Protein AF-A0A7G1KRM2-F1 (afdb_monomer_lite)

Secondary structure (DSSP, 8-state):
-----------SSHHHHTTS---SS-EEEE---TTT----HHHHHHHHHHHHHHTPEEE-PPP-SS-HHHHHHHHT-SEEEESSGGGS-HHHHHHHHTTSEEEES---

Organism: NCBI:txid480035

pLDDT: mean 79.25, std 18.75, range [39.41, 95.56]

Foldseek 3Di:
DDDDDPPPDPDDPVVVVVPPDPPVFAAEEEDAQPVPDPPDPVFVVLQVVVCVVVRHDYDYDDDDPDDPLVVCVVVVHAEYEGQECVSADPVRVVSRVVRHHYHHSDYD

Radius of gyrat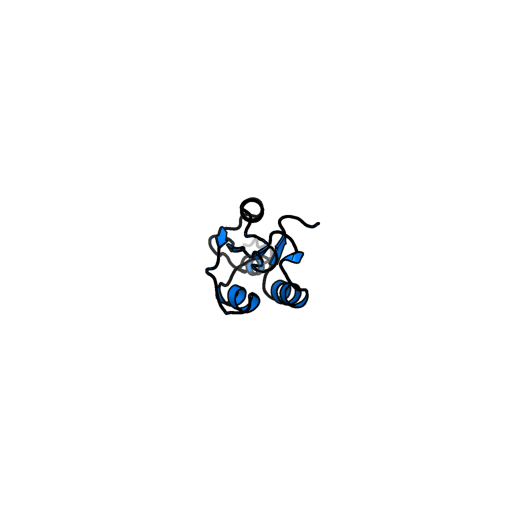ion: 20.04 Å; chains: 1; bounding box: 64×29×56 Å

Structure (mmCIF, N/CA/C/O backbone):
data_AF-A0A7G1KRM2-F1
#
_entry.id   AF-A0A7G1KRM2-F1
#
loop_
_atom_site.group_PDB
_atom_site.id
_atom_site.type_symbol
_atom_site.label_atom_id
_atom_site.label_alt_id
_atom_site.label_comp_id
_atom_site.label_asym_id
_atom_site.label_entity_id
_atom_site.label_seq_id
_atom_site.pdbx_PDB_ins_code
_atom_site.Cartn_x
_atom_site.Cartn_y
_atom_site.Cartn_z
_atom_site.occupancy
_atom_site.B_iso_or_equiv
_atom_site.auth_seq_id
_atom_site.auth_comp_id
_atom_site.auth_asym_id
_atom_site.auth_atom_id
_atom_site.pdbx_PDB_model_num
ATOM 1 N N . MET A 1 1 ? -46.493 7.735 42.712 1.00 41.56 1 MET A N 1
ATOM 2 C CA . MET A 1 1 ? -47.175 7.016 41.624 1.00 41.56 1 MET A CA 1
ATOM 3 C C . MET A 1 1 ? -47.632 8.079 40.638 1.00 41.56 1 MET A C 1
ATOM 5 O O . MET A 1 1 ? -48.586 8.771 40.946 1.00 41.56 1 MET A O 1
ATOM 9 N N . ASP A 1 2 ? -46.960 8.409 39.544 1.00 39.41 2 ASP A N 1
ATOM 10 C CA . ASP A 1 2 ? -45.738 7.900 38.927 1.00 39.41 2 ASP A CA 1
ATOM 11 C C . ASP A 1 2 ? -45.095 9.030 38.116 1.00 39.41 2 ASP A C 1
ATOM 13 O O . ASP A 1 2 ? -45.785 9.830 37.485 1.00 39.41 2 ASP A O 1
ATOM 17 N N . SER A 1 3 ? -43.765 9.066 38.146 1.00 43.44 3 SER A N 1
ATOM 18 C CA . SER A 1 3 ? -42.916 9.822 37.230 1.00 43.44 3 SER A CA 1
ATOM 19 C C . SER A 1 3 ? -42.529 8.894 36.082 1.00 43.44 3 SER A C 1
ATOM 21 O O . SER A 1 3 ? -42.001 7.821 36.355 1.00 43.44 3 SER A O 1
ATOM 23 N N . ALA A 1 4 ? -42.697 9.306 34.825 1.00 44.53 4 ALA A N 1
ATOM 24 C CA . ALA A 1 4 ? -41.921 8.747 33.715 1.00 44.53 4 ALA A CA 1
ATOM 25 C C . ALA A 1 4 ? -41.939 9.682 32.498 1.00 44.53 4 ALA A C 1
ATOM 27 O O . ALA A 1 4 ? -42.868 9.685 31.692 1.00 44.53 4 ALA A O 1
ATOM 28 N N . SER A 1 5 ? -40.867 10.464 32.377 1.00 44.56 5 SER A N 1
ATOM 29 C CA . SER A 1 5 ? -40.422 11.096 31.139 1.00 44.56 5 SER A CA 1
ATOM 30 C C . SER A 1 5 ? -40.219 10.042 30.050 1.00 44.56 5 SER A C 1
ATOM 32 O O . SER A 1 5 ? -39.377 9.158 30.194 1.00 44.56 5 SER A O 1
ATOM 34 N N . LEU A 1 6 ? -40.921 10.174 28.927 1.00 46.44 6 LEU A N 1
ATOM 35 C CA . LEU A 1 6 ? -40.583 9.474 27.689 1.00 46.44 6 LEU A CA 1
ATOM 36 C C . LEU A 1 6 ? -39.515 10.283 26.943 1.00 46.44 6 LEU A C 1
ATOM 38 O O . LEU A 1 6 ? -39.803 11.063 26.041 1.00 46.44 6 LEU A O 1
ATOM 42 N N . GLY A 1 7 ? -38.263 10.103 27.363 1.00 42.03 7 GLY A N 1
ATOM 43 C CA . GLY A 1 7 ? -37.098 10.418 26.545 1.00 42.03 7 GLY A CA 1
ATOM 44 C C . GLY A 1 7 ? -36.939 9.330 25.488 1.00 42.03 7 GLY A C 1
ATOM 45 O O . GLY A 1 7 ? -36.396 8.264 25.769 1.00 42.03 7 GLY A O 1
ATOM 46 N N . GLY A 1 8 ? -37.439 9.588 24.280 1.00 43.53 8 GLY A N 1
ATOM 47 C CA . GLY A 1 8 ? -37.229 8.750 23.102 1.00 43.53 8 GLY A CA 1
ATOM 48 C C . GLY A 1 8 ? -35.780 8.821 22.626 1.00 43.53 8 GLY A C 1
ATOM 49 O O . GLY A 1 8 ? -35.472 9.533 21.682 1.00 43.53 8 GLY A O 1
ATOM 50 N N . SER A 1 9 ? -34.894 8.133 23.348 1.00 47.50 9 SER A N 1
ATOM 51 C CA . SER A 1 9 ? -33.965 7.143 22.802 1.00 47.50 9 SER A CA 1
ATOM 52 C C . SER A 1 9 ? -33.571 7.374 21.331 1.00 47.50 9 SER A C 1
ATOM 54 O O . SER A 1 9 ? -34.062 6.709 20.422 1.00 47.50 9 SER A O 1
ATOM 56 N N . ALA A 1 10 ? -32.620 8.287 21.112 1.00 48.25 10 ALA A N 1
ATOM 57 C CA . ALA A 1 10 ? -31.714 8.258 19.966 1.00 48.25 10 ALA A CA 1
ATOM 58 C C . ALA A 1 10 ? -30.787 7.042 20.128 1.00 48.25 10 ALA A C 1
ATOM 60 O O . ALA A 1 10 ? -29.610 7.162 20.454 1.00 48.25 10 ALA A O 1
ATOM 61 N N . PHE A 1 11 ? -31.357 5.843 20.046 1.00 43.81 11 PHE A N 1
ATOM 62 C CA . PHE A 1 11 ? -30.597 4.611 20.110 1.00 43.81 11 PHE A CA 1
ATOM 63 C C . PHE A 1 11 ? -30.224 4.191 18.695 1.00 43.81 11 PHE A C 1
ATOM 65 O O . PHE A 1 11 ? -31.088 3.875 17.881 1.00 43.81 11 PHE A O 1
ATOM 72 N N . ARG A 1 12 ? -28.907 4.083 18.507 1.00 54.47 12 ARG A N 1
ATOM 73 C CA . ARG A 1 12 ? -28.249 3.108 17.634 1.00 54.47 12 ARG A CA 1
ATOM 74 C C . ARG A 1 12 ? -28.299 3.401 16.141 1.00 54.47 12 ARG A C 1
ATOM 76 O O . ARG A 1 12 ? -28.923 2.673 15.384 1.00 54.47 12 ARG A O 1
ATOM 83 N N . ASN A 1 13 ? -27.521 4.392 15.724 1.00 44.25 13 ASN A N 1
ATOM 84 C CA . ASN A 1 13 ? -26.819 4.299 14.439 1.00 44.25 13 ASN A CA 1
ATOM 85 C C . ASN A 1 13 ? -25.296 4.430 14.617 1.00 44.25 13 ASN A C 1
ATOM 87 O O . ASN A 1 13 ? -24.560 3.778 13.885 1.00 44.25 13 ASN A O 1
ATOM 91 N N . ASP A 1 14 ? -24.827 5.112 15.669 1.00 50.53 14 ASP A N 1
ATOM 92 C CA . ASP A 1 14 ? -23.388 5.236 15.971 1.00 50.53 14 ASP A CA 1
ATOM 93 C C . ASP A 1 14 ? -22.703 3.893 16.300 1.00 50.53 14 ASP A C 1
ATOM 95 O O . ASP A 1 14 ? -21.509 3.723 16.088 1.00 50.53 14 ASP A O 1
ATOM 99 N N . GLU A 1 15 ? -23.453 2.896 16.777 1.00 47.53 15 GLU A N 1
ATOM 100 C CA . GLU A 1 15 ? -22.904 1.590 17.183 1.00 47.53 15 GLU A CA 1
ATOM 101 C C . GLU A 1 15 ? -22.626 0.654 15.984 1.00 47.53 15 GLU A C 1
ATOM 103 O O . GLU A 1 15 ? -21.923 -0.343 16.128 1.00 47.53 15 GLU A O 1
ATOM 108 N N . LEU A 1 16 ? -23.149 0.978 14.792 1.00 46.25 16 LEU A N 1
ATOM 109 C CA . LEU A 1 16 ? -22.955 0.186 13.568 1.00 46.25 16 LEU A CA 1
ATOM 110 C C . LEU A 1 16 ? -21.801 0.699 12.694 1.00 46.25 16 LEU A C 1
ATOM 112 O O . LEU A 1 16 ? -21.289 -0.054 11.868 1.00 46.25 16 LEU A O 1
ATOM 116 N N . GLU A 1 17 ? -21.351 1.939 12.898 1.00 48.88 17 GLU A N 1
ATOM 117 C CA . GLU A 1 17 ? -20.189 2.504 12.196 1.00 48.88 17 GLU A CA 1
ATOM 118 C C . GLU A 1 17 ? -18.864 2.107 12.870 1.00 48.88 17 GLU A C 1
ATOM 120 O O . GLU A 1 17 ? -17.863 1.878 12.197 1.00 48.88 17 GLU A O 1
ATOM 125 N N . VAL A 1 18 ? -18.885 1.882 14.189 1.00 51.72 18 VAL A N 1
ATOM 126 C CA . VAL A 1 18 ? -17.735 1.400 14.983 1.00 51.72 18 VAL A CA 1
ATOM 127 C C . VAL A 1 18 ? -17.455 -0.101 14.764 1.00 51.72 18 VAL A C 1
ATOM 129 O O . VAL A 1 18 ? -16.423 -0.620 15.180 1.00 51.72 18 VAL A O 1
ATOM 132 N N . ALA A 1 19 ? -18.356 -0.813 14.077 1.00 47.16 19 ALA A N 1
ATOM 133 C CA . ALA A 1 19 ? -18.254 -2.248 13.810 1.00 47.16 19 ALA A CA 1
ATOM 134 C C . ALA A 1 19 ? -17.514 -2.602 12.503 1.00 47.16 19 ALA A C 1
ATOM 136 O O . ALA A 1 19 ? -17.356 -3.787 12.200 1.00 47.16 19 ALA A O 1
ATOM 137 N N . ARG A 1 20 ? -17.042 -1.615 11.724 1.00 48.53 20 ARG A N 1
ATOM 138 C CA . ARG A 1 20 ? -16.105 -1.867 10.619 1.00 48.53 20 ARG A CA 1
ATOM 139 C C . ARG A 1 20 ? -14.687 -1.969 11.173 1.00 48.53 20 ARG A C 1
ATOM 141 O O . ARG A 1 20 ? -13.969 -0.991 11.292 1.00 48.53 20 ARG A O 1
ATOM 148 N N . ASP A 1 21 ? -14.344 -3.201 11.513 1.00 47.56 21 ASP A N 1
ATOM 149 C CA . ASP A 1 21 ? -12.983 -3.702 11.664 1.00 47.56 21 ASP A CA 1
ATOM 150 C C . ASP A 1 21 ? -12.149 -3.095 12.801 1.00 47.56 21 ASP A C 1
ATOM 152 O O . ASP A 1 21 ? -11.155 -2.392 12.649 1.00 47.56 21 ASP A O 1
ATOM 156 N N . MET A 1 22 ? -12.501 -3.544 14.003 1.00 44.16 22 MET A N 1
ATOM 157 C CA . MET A 1 22 ? -11.629 -3.628 15.171 1.00 44.16 22 MET A CA 1
ATOM 158 C C . MET A 1 22 ? -10.509 -4.671 14.938 1.00 44.16 22 MET A C 1
ATOM 160 O O . MET A 1 22 ? -10.266 -5.540 15.779 1.00 44.16 22 MET A O 1
ATOM 164 N N . ARG A 1 23 ? -9.810 -4.633 13.792 1.00 56.50 23 ARG A N 1
ATOM 165 C CA . ARG A 1 23 ? -8.512 -5.303 13.671 1.00 56.50 23 ARG A CA 1
ATOM 166 C C . ARG A 1 23 ? -7.632 -4.671 14.723 1.00 56.50 23 ARG A C 1
ATOM 168 O O . ARG A 1 23 ? -7.500 -3.454 14.767 1.00 56.50 23 ARG A O 1
ATOM 175 N N . ALA A 1 24 ? -7.043 -5.489 15.592 1.00 65.44 24 ALA A N 1
ATOM 176 C CA . ALA A 1 24 ? -6.309 -5.001 16.759 1.00 65.44 24 ALA A CA 1
ATOM 177 C C . ALA A 1 24 ? -5.266 -3.916 16.413 1.00 65.44 24 ALA A C 1
ATOM 179 O O . ALA A 1 24 ? -4.909 -3.132 17.290 1.00 65.44 24 ALA A O 1
ATOM 180 N N . TYR A 1 25 ? -4.802 -3.866 15.154 1.00 75.06 25 TYR A N 1
ATOM 181 C CA . TYR A 1 25 ? -4.021 -2.775 14.582 1.00 75.06 25 TYR A CA 1
ATOM 182 C C . TYR A 1 25 ? -4.301 -2.648 13.074 1.00 75.06 25 TYR A C 1
ATOM 184 O O . TYR A 1 25 ? -4.209 -3.671 12.385 1.00 75.06 25 TYR A O 1
ATOM 192 N N . PRO A 1 26 ? -4.562 -1.439 12.548 1.00 90.19 26 PRO A N 1
ATOM 193 C CA . PRO A 1 26 ? -4.722 -1.237 11.114 1.00 90.19 26 PRO A CA 1
ATOM 194 C C . PRO A 1 26 ? -3.410 -1.594 10.399 1.00 90.19 26 PRO A C 1
ATOM 196 O O . PRO A 1 26 ? -2.317 -1.258 10.871 1.00 90.19 26 PRO A O 1
ATOM 199 N N . THR A 1 27 ? -3.495 -2.324 9.291 1.00 92.88 27 THR A N 1
ATOM 200 C CA . THR A 1 27 ? -2.353 -2.887 8.561 1.00 92.88 27 THR A CA 1
ATOM 201 C C . THR A 1 27 ? -2.289 -2.326 7.150 1.00 92.88 27 THR A C 1
ATOM 203 O O . THR A 1 27 ? -3.270 -2.349 6.416 1.00 92.88 27 THR A O 1
ATOM 206 N N . ALA A 1 28 ? -1.105 -1.861 6.759 1.00 95.56 28 ALA A N 1
ATOM 207 C CA . ALA A 1 28 ? -0.830 -1.372 5.421 1.00 95.56 28 ALA A CA 1
ATOM 208 C C . ALA A 1 28 ? 0.095 -2.323 4.660 1.00 95.56 28 ALA A C 1
ATOM 210 O O . ALA A 1 28 ? 1.125 -2.752 5.185 1.00 95.56 28 ALA A O 1
ATOM 211 N N . PHE A 1 29 ? -0.236 -2.605 3.407 1.00 95.06 29 PHE A N 1
ATOM 212 C CA . PHE A 1 29 ? 0.601 -3.340 2.469 1.00 95.06 29 PHE A CA 1
ATOM 213 C C . PHE A 1 29 ? 1.603 -2.388 1.818 1.00 95.06 29 PHE A C 1
ATOM 215 O O . PHE A 1 29 ? 1.224 -1.425 1.155 1.00 95.06 29 PHE A O 1
ATOM 222 N N . ALA A 1 30 ? 2.892 -2.645 2.003 1.00 93.81 30 ALA A N 1
ATOM 223 C CA . ALA A 1 30 ? 3.941 -1.881 1.348 1.00 93.81 30 ALA A CA 1
ATOM 224 C C . ALA A 1 30 ? 4.140 -2.372 -0.088 1.00 93.81 30 ALA A C 1
ATOM 226 O O . ALA A 1 30 ? 4.413 -3.554 -0.304 1.00 93.81 30 ALA A O 1
ATOM 227 N N . TRP A 1 31 ? 4.067 -1.461 -1.056 1.00 91.81 31 TRP A N 1
ATOM 228 C CA . TRP A 1 31 ? 4.350 -1.768 -2.454 1.00 91.81 31 TRP A CA 1
ATOM 229 C C . TRP A 1 31 ? 5.375 -0.794 -3.035 1.00 91.81 31 TRP A C 1
ATOM 231 O O . TRP A 1 31 ? 5.250 0.421 -2.902 1.00 91.81 31 TRP A O 1
ATOM 241 N N . ILE A 1 32 ? 6.397 -1.345 -3.684 1.00 89.00 32 ILE A N 1
ATOM 242 C CA . ILE A 1 32 ? 7.372 -0.609 -4.486 1.00 89.00 32 ILE A CA 1
ATOM 243 C C . ILE A 1 32 ? 7.454 -1.364 -5.802 1.00 89.00 32 ILE A C 1
ATOM 245 O O . ILE A 1 32 ? 7.800 -2.546 -5.801 1.00 89.00 32 ILE A O 1
ATOM 249 N N . ASP A 1 33 ? 7.104 -0.697 -6.901 1.00 84.75 33 ASP A N 1
ATOM 250 C CA . ASP A 1 33 ? 7.193 -1.304 -8.228 1.00 84.75 33 ASP A CA 1
ATOM 251 C C . ASP A 1 33 ? 8.637 -1.774 -8.501 1.00 84.75 33 ASP A C 1
ATOM 253 O O . ASP A 1 33 ? 9.546 -0.936 -8.553 1.00 84.75 33 ASP A O 1
ATOM 257 N N . PRO A 1 34 ? 8.866 -3.089 -8.686 1.00 76.69 34 PRO A N 1
ATOM 258 C CA . PRO A 1 34 ? 10.196 -3.632 -8.935 1.00 76.69 34 PRO A CA 1
ATOM 259 C C . PRO A 1 34 ? 10.783 -3.230 -10.296 1.00 76.69 34 PRO A C 1
ATOM 261 O O . PRO A 1 34 ? 11.967 -3.464 -10.521 1.00 76.69 34 PRO A O 1
ATOM 264 N N . VAL A 1 35 ? 9.982 -2.676 -11.211 1.00 78.62 35 VAL A N 1
ATOM 265 C CA . VAL A 1 35 ? 10.413 -2.262 -12.555 1.00 78.62 35 VAL A CA 1
ATOM 266 C C . VAL A 1 35 ? 10.892 -0.808 -12.580 1.00 78.62 35 VAL A C 1
ATOM 268 O O . VAL A 1 35 ? 11.751 -0.465 -13.390 1.00 78.62 35 VAL A O 1
ATOM 271 N N . ILE A 1 36 ? 10.348 0.048 -11.711 1.00 73.06 36 ILE A N 1
ATOM 272 C CA . ILE A 1 36 ? 10.569 1.504 -11.755 1.00 73.06 36 ILE A CA 1
ATOM 273 C C . ILE A 1 36 ? 11.721 1.953 -10.848 1.00 73.06 36 ILE A C 1
ATOM 275 O O . ILE A 1 36 ? 12.352 2.969 -11.139 1.00 73.06 36 ILE A O 1
ATOM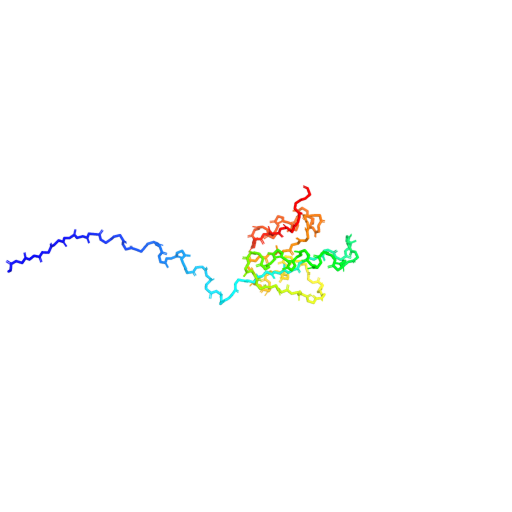 279 N N . GLY A 1 37 ? 12.032 1.214 -9.779 1.00 61.25 37 GLY A N 1
ATOM 280 C CA . GLY A 1 37 ? 13.022 1.646 -8.792 1.00 61.25 37 GLY A CA 1
ATOM 281 C C . GLY A 1 37 ? 14.010 0.563 -8.375 1.00 61.25 37 GLY A C 1
ATOM 282 O O . GLY A 1 37 ? 13.641 -0.589 -8.152 1.00 61.25 37 GLY A O 1
ATOM 283 N N . ASP A 1 38 ? 15.263 0.975 -8.166 1.00 58.78 38 ASP A N 1
ATOM 284 C CA . ASP A 1 38 ? 16.319 0.197 -7.507 1.00 58.78 38 ASP A CA 1
ATOM 285 C C . ASP A 1 38 ? 16.075 0.117 -5.989 1.00 58.78 38 ASP A C 1
ATOM 287 O O . ASP A 1 38 ? 16.947 0.508 -5.220 1.00 58.78 38 ASP A O 1
ATOM 291 N N . TRP A 1 39 ? 14.881 -0.319 -5.553 1.00 67.25 39 TRP A N 1
ATOM 292 C CA . TRP A 1 39 ? 14.521 -0.633 -4.155 1.00 67.25 39 TRP A CA 1
ATOM 293 C C . TRP A 1 39 ? 15.254 0.243 -3.134 1.00 67.25 39 TRP A C 1
ATOM 295 O O . TRP A 1 39 ? 15.913 -0.262 -2.218 1.00 67.25 39 TRP A O 1
ATOM 305 N N . SER A 1 40 ? 15.249 1.559 -3.354 1.00 74.62 40 SER A N 1
ATOM 306 C CA . SER A 1 40 ? 16.275 2.372 -2.722 1.00 74.62 40 SER A CA 1
ATOM 307 C C . SER A 1 40 ? 15.982 2.422 -1.230 1.00 74.62 40 SER A C 1
ATOM 309 O O . SER A 1 40 ? 14.823 2.531 -0.812 1.00 74.62 40 SER A O 1
ATOM 311 N N . ASP A 1 41 ? 17.024 2.381 -0.398 1.00 84.56 41 ASP A N 1
ATOM 312 C CA . ASP A 1 41 ? 16.852 2.487 1.056 1.00 84.56 41 ASP A CA 1
ATOM 313 C C . ASP A 1 41 ? 16.009 3.722 1.429 1.00 84.56 41 ASP A C 1
ATOM 315 O O . ASP A 1 41 ? 15.263 3.716 2.411 1.00 84.56 41 ASP A O 1
ATOM 319 N N . LEU A 1 42 ? 16.067 4.772 0.602 1.00 84.81 42 LEU A N 1
ATOM 320 C CA . LEU A 1 42 ? 15.279 5.986 0.756 1.00 84.81 42 LEU A CA 1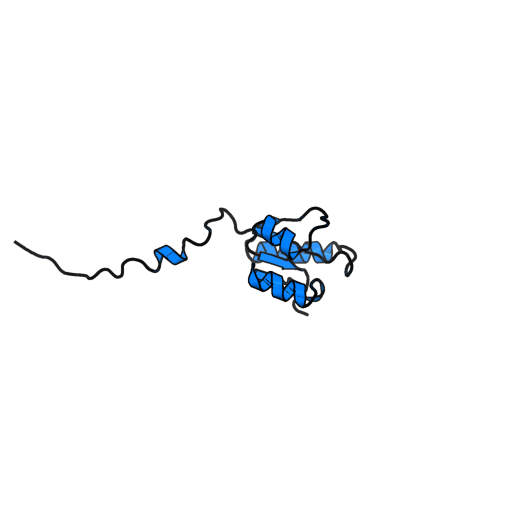
ATOM 321 C C . LEU A 1 42 ? 13.770 5.764 0.559 1.00 84.81 42 LEU A C 1
ATOM 323 O O . LEU A 1 42 ? 12.990 6.270 1.367 1.00 84.81 42 LEU A O 1
ATOM 327 N N . GLU A 1 43 ? 13.336 5.031 -0.466 1.00 87.38 43 GLU A N 1
ATOM 328 C CA . GLU A 1 43 ? 11.915 4.720 -0.699 1.00 87.38 43 GLU A CA 1
ATOM 329 C C . GLU A 1 43 ? 11.346 3.867 0.433 1.00 87.38 43 GLU A C 1
ATOM 331 O O . GLU A 1 43 ? 10.281 4.172 0.976 1.00 87.38 43 GLU A O 1
ATOM 336 N N . ILE A 1 44 ? 12.111 2.865 0.876 1.00 88.94 44 ILE A N 1
ATOM 337 C CA . ILE A 1 44 ? 11.746 2.021 2.017 1.00 88.94 44 ILE A CA 1
ATOM 338 C C . ILE A 1 44 ? 11.585 2.875 3.281 1.00 88.94 44 ILE A C 1
ATOM 340 O O . ILE A 1 44 ? 10.619 2.711 4.033 1.00 88.94 44 ILE A O 1
ATOM 344 N N . VAL A 1 45 ? 12.507 3.812 3.528 1.00 91.00 45 VAL A N 1
ATOM 345 C CA . VAL A 1 45 ? 12.422 4.742 4.664 1.00 91.00 45 VAL A CA 1
ATOM 346 C C . VAL A 1 45 ? 11.196 5.648 4.556 1.00 91.00 45 VAL A C 1
ATOM 348 O O . VAL A 1 45 ? 10.526 5.861 5.570 1.0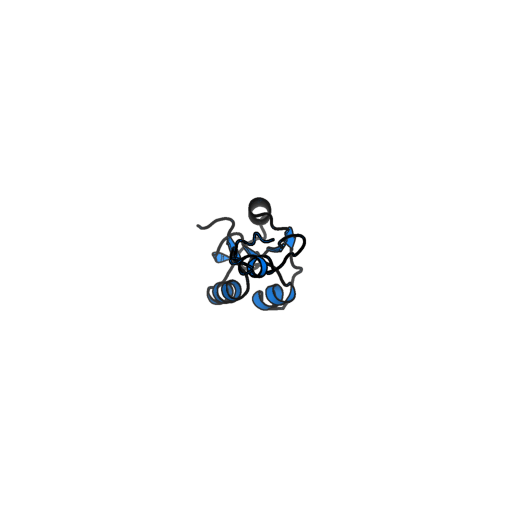0 91.00 45 VAL A O 1
ATOM 351 N N . ARG A 1 46 ? 10.861 6.155 3.363 1.00 90.25 46 ARG A N 1
ATOM 352 C CA . ARG A 1 46 ? 9.671 6.997 3.144 1.00 90.25 46 ARG A CA 1
ATOM 353 C C . ARG A 1 46 ? 8.379 6.236 3.432 1.00 90.25 46 ARG A C 1
ATOM 355 O O . ARG A 1 46 ? 7.581 6.708 4.238 1.00 90.25 46 ARG A O 1
ATOM 362 N N . VAL A 1 47 ? 8.219 5.038 2.868 1.00 92.94 47 VAL A N 1
ATOM 363 C CA . VAL A 1 47 ? 7.056 4.164 3.102 1.00 92.94 47 VAL A CA 1
ATOM 364 C C . VAL A 1 47 ? 6.922 3.826 4.590 1.00 92.94 47 VAL A C 1
ATOM 366 O O . VAL A 1 47 ? 5.853 3.988 5.179 1.00 92.94 47 VAL A O 1
ATOM 369 N N . ARG A 1 48 ? 8.024 3.439 5.249 1.00 93.00 48 ARG A N 1
ATOM 370 C CA . ARG A 1 48 ? 8.038 3.161 6.699 1.00 93.00 48 ARG A CA 1
ATOM 371 C C . ARG A 1 48 ? 7.666 4.377 7.535 1.00 93.00 48 ARG A C 1
ATOM 373 O O . ARG A 1 48 ? 6.964 4.238 8.537 1.00 93.00 48 ARG A O 1
ATOM 380 N N . ARG A 1 49 ? 8.162 5.558 7.168 1.00 93.25 49 ARG A N 1
ATOM 381 C CA . ARG A 1 49 ? 7.852 6.805 7.867 1.00 93.25 49 ARG A CA 1
ATOM 382 C C . ARG A 1 49 ? 6.371 7.141 7.734 1.00 93.25 49 ARG A C 1
ATOM 384 O O . ARG A 1 49 ? 5.753 7.416 8.758 1.00 93.25 49 ARG A O 1
ATOM 391 N N . LEU A 1 50 ? 5.815 7.061 6.526 1.00 93.94 50 LEU A N 1
ATOM 392 C CA . LEU A 1 50 ? 4.402 7.337 6.286 1.00 93.94 50 LEU A CA 1
ATOM 393 C C . LEU A 1 50 ? 3.505 6.370 7.067 1.00 93.94 50 LEU A C 1
ATOM 395 O O . LEU A 1 50 ? 2.647 6.818 7.822 1.00 93.94 50 LEU A O 1
ATOM 399 N N . ALA A 1 51 ? 3.770 5.063 6.989 1.00 94.50 51 ALA A N 1
ATOM 400 C CA . ALA A 1 51 ? 3.011 4.055 7.730 1.00 94.50 51 ALA A CA 1
ATOM 401 C C . ALA A 1 51 ? 2.964 4.361 9.234 1.00 94.50 51 ALA A C 1
ATOM 403 O O . ALA A 1 51 ? 1.906 4.329 9.857 1.00 94.50 51 ALA A O 1
ATOM 404 N N . ARG A 1 52 ? 4.109 4.750 9.812 1.00 93.00 52 ARG A N 1
ATOM 405 C CA . ARG A 1 52 ? 4.197 5.151 11.223 1.00 93.00 52 ARG A CA 1
ATOM 406 C C . ARG A 1 52 ? 3.437 6.437 11.536 1.00 93.00 52 ARG A C 1
ATOM 408 O O . ARG A 1 52 ? 2.907 6.546 12.634 1.00 93.00 52 ARG A O 1
ATOM 415 N N . GLN A 1 53 ? 3.430 7.409 10.626 1.00 93.75 53 GLN A N 1
ATOM 416 C CA . GLN A 1 53 ? 2.702 8.668 10.811 1.00 93.75 53 GLN A CA 1
ATOM 417 C C . GLN A 1 53 ? 1.186 8.458 10.770 1.00 93.75 53 GLN A C 1
ATOM 419 O O . GLN A 1 53 ? 0.474 9.114 11.522 1.00 93.75 53 GLN A O 1
ATOM 424 N N . LEU A 1 54 ? 0.719 7.523 9.942 1.00 91.75 54 LEU A N 1
ATOM 425 C CA . LEU A 1 54 ? -0.693 7.167 9.802 1.00 91.75 54 LEU A CA 1
ATOM 426 C C . LEU A 1 54 ? -1.166 6.120 10.827 1.00 91.75 54 LEU A C 1
ATOM 428 O O . LEU A 1 54 ? -2.359 5.881 10.961 1.00 91.75 54 LEU A O 1
ATOM 432 N N . GLY A 1 55 ? -0.247 5.504 11.576 1.00 92.94 55 GLY A N 1
ATOM 433 C CA . GLY A 1 55 ? -0.575 4.514 12.607 1.00 92.94 55 GLY A CA 1
ATOM 434 C C . GLY A 1 55 ? -0.756 3.083 12.090 1.00 92.94 55 GLY A C 1
ATOM 435 O O . GLY A 1 55 ? -1.210 2.225 12.846 1.00 92.94 55 GLY A O 1
ATOM 436 N N . PHE A 1 56 ? -0.356 2.798 10.849 1.00 93.38 56 PHE A N 1
ATOM 437 C CA . PHE A 1 56 ? -0.426 1.460 10.267 1.00 93.38 56 PHE A CA 1
ATOM 438 C C . PHE A 1 56 ? 0.740 0.566 10.702 1.00 93.38 56 PHE A C 1
ATOM 440 O O . PHE A 1 56 ? 1.905 0.980 10.763 1.00 93.38 56 PHE A O 1
ATOM 447 N N . ARG A 1 57 ? 0.448 -0.720 10.909 1.00 93.12 57 ARG A N 1
ATOM 448 C CA . ARG A 1 57 ? 1.459 -1.779 10.873 1.00 93.12 57 ARG A CA 1
ATOM 449 C C . ARG A 1 57 ? 1.806 -2.084 9.428 1.00 93.12 57 ARG A C 1
ATOM 451 O O . ARG A 1 57 ? 0.933 -2.393 8.631 1.00 93.12 57 ARG A O 1
ATOM 458 N N . LEU A 1 58 ? 3.086 -2.016 9.100 1.00 92.88 58 LEU A N 1
ATOM 459 C CA . LEU A 1 58 ? 3.534 -2.215 7.731 1.00 92.88 58 LEU A CA 1
ATOM 460 C C . LEU A 1 58 ? 3.804 -3.697 7.450 1.00 92.88 58 LEU A C 1
ATOM 462 O O . LEU A 1 58 ? 4.677 -4.299 8.078 1.00 92.88 58 LEU A O 1
ATOM 466 N N . TYR A 1 59 ? 3.079 -4.258 6.490 1.00 92.88 59 TYR A N 1
ATOM 467 C CA . TYR A 1 59 ? 3.291 -5.587 5.933 1.00 92.88 59 TYR A CA 1
ATOM 468 C C . TYR A 1 59 ? 4.118 -5.482 4.649 1.00 92.88 59 TYR A C 1
ATOM 470 O O . TYR A 1 59 ? 3.734 -4.791 3.708 1.00 92.88 59 TYR A O 1
ATOM 478 N N . TRP A 1 60 ? 5.260 -6.171 4.618 1.00 91.12 60 TRP A N 1
ATOM 479 C CA . TRP A 1 60 ? 6.090 -6.297 3.421 1.00 91.12 60 TRP A CA 1
ATOM 480 C C . TRP A 1 60 ? 5.828 -7.662 2.777 1.00 91.12 60 TRP A C 1
ATOM 482 O O . TRP A 1 60 ? 6.152 -8.679 3.401 1.00 91.12 60 TRP A O 1
ATOM 492 N N . PRO A 1 61 ? 5.241 -7.712 1.570 1.00 87.19 61 PRO A N 1
ATOM 493 C CA . PRO A 1 61 ? 4.990 -8.970 0.883 1.00 87.19 61 PRO A CA 1
ATOM 494 C C . PRO A 1 61 ? 6.303 -9.613 0.422 1.00 87.19 61 PRO A C 1
ATOM 496 O O . PRO A 1 61 ? 7.265 -8.935 0.054 1.00 87.19 61 PRO A O 1
ATOM 499 N N . ALA A 1 62 ? 6.330 -10.944 0.398 1.00 85.00 62 ALA A N 1
ATOM 500 C CA . ALA A 1 62 ? 7.341 -11.663 -0.368 1.00 85.00 62 ALA A CA 1
ATOM 501 C C . ALA A 1 62 ? 7.035 -11.534 -1.875 1.00 85.00 62 ALA A C 1
ATOM 503 O O . ALA A 1 62 ? 5.866 -11.374 -2.237 1.00 85.00 62 ALA A O 1
ATOM 504 N N . PRO A 1 63 ? 8.038 -11.644 -2.766 1.00 82.69 63 PRO A N 1
ATOM 505 C CA . PRO A 1 63 ? 7.799 -11.656 -4.205 1.00 82.69 63 PRO A CA 1
ATOM 506 C C . PRO A 1 63 ? 6.760 -12.717 -4.586 1.00 82.69 63 PRO A C 1
ATOM 508 O O . PRO A 1 63 ? 6.872 -13.879 -4.192 1.00 82.69 63 PRO A O 1
ATOM 511 N N . SER A 1 64 ? 5.751 -12.314 -5.354 1.00 84.00 64 SER A N 1
ATOM 512 C CA . SER A 1 64 ? 4.642 -13.171 -5.772 1.00 84.00 64 SER A CA 1
ATOM 513 C C . SER A 1 64 ? 4.365 -12.991 -7.260 1.00 84.00 64 SER A C 1
ATOM 515 O O . SER A 1 64 ? 4.560 -11.912 -7.812 1.00 84.00 64 SER A O 1
ATOM 517 N N . ALA A 1 65 ? 3.900 -14.062 -7.904 1.00 86.19 65 ALA A N 1
ATOM 518 C CA . ALA A 1 65 ? 3.455 -14.036 -9.297 1.00 86.19 65 ALA A CA 1
ATOM 519 C C . ALA A 1 65 ? 2.012 -13.519 -9.451 1.00 86.19 65 ALA A C 1
ATOM 521 O O . ALA A 1 65 ? 1.547 -13.328 -10.573 1.00 86.19 65 ALA A O 1
ATOM 522 N N . LEU A 1 66 ? 1.288 -13.334 -8.341 1.00 88.75 66 LEU A N 1
ATOM 523 C CA . LEU A 1 66 ? -0.071 -12.805 -8.370 1.00 88.75 66 LEU A CA 1
ATOM 524 C C . LEU A 1 66 ? -0.064 -11.313 -8.739 1.00 88.75 66 LEU A C 1
ATOM 526 O O . LEU A 1 66 ? 0.822 -10.585 -8.286 1.00 88.75 66 LEU A O 1
ATOM 530 N N . PRO A 1 67 ? -1.069 -10.826 -9.486 1.00 89.19 67 PRO A N 1
ATOM 531 C CA . PRO A 1 67 ? -1.288 -9.393 -9.650 1.00 89.19 67 PRO A CA 1
ATOM 532 C C . PRO A 1 67 ? -1.394 -8.687 -8.291 1.00 89.19 67 PRO A C 1
ATOM 534 O O . PRO A 1 67 ? -1.939 -9.251 -7.341 1.00 89.19 67 PRO A O 1
ATOM 537 N N . LEU A 1 68 ? -0.915 -7.442 -8.198 1.00 89.88 68 LEU A N 1
ATOM 538 C CA . LEU A 1 68 ? -0.914 -6.663 -6.950 1.00 89.88 68 LEU A CA 1
ATOM 539 C C . LEU A 1 68 ? -2.293 -6.635 -6.270 1.00 89.88 68 LEU A C 1
ATOM 541 O O . LEU A 1 68 ? -2.401 -6.894 -5.077 1.00 89.88 68 LEU A O 1
ATOM 545 N N . VAL A 1 69 ? -3.351 -6.386 -7.043 1.00 92.38 69 VAL A N 1
ATOM 546 C CA . VAL A 1 69 ? -4.736 -6.324 -6.548 1.00 92.38 69 VAL A CA 1
ATOM 547 C C . VAL A 1 69 ? -5.159 -7.631 -5.866 1.00 92.38 69 VAL A C 1
ATOM 549 O O . VAL A 1 69 ? -5.804 -7.601 -4.819 1.00 92.38 69 VAL A O 1
ATOM 552 N N . ASP A 1 70 ? -4.756 -8.780 -6.414 1.00 92.44 70 ASP A N 1
ATOM 553 C CA . ASP A 1 70 ? -5.076 -10.087 -5.836 1.00 92.44 70 ASP A CA 1
ATOM 554 C C . ASP A 1 70 ? -4.261 -10.355 -4.568 1.00 92.44 70 ASP A C 1
ATOM 556 O O . ASP A 1 70 ? -4.787 -10.920 -3.608 1.00 92.44 70 ASP A O 1
ATOM 560 N N . GLN A 1 71 ? -3.000 -9.909 -4.526 1.00 93.31 71 GLN A N 1
ATOM 561 C CA . GLN A 1 71 ? -2.181 -9.985 -3.313 1.00 93.31 71 GLN A CA 1
ATOM 562 C C . GLN A 1 71 ? -2.794 -9.168 -2.177 1.00 93.31 71 GLN A C 1
ATOM 564 O O . GLN A 1 71 ? -2.909 -9.674 -1.066 1.00 93.31 71 GLN A O 1
ATOM 569 N N . VAL A 1 72 ? -3.223 -7.935 -2.457 1.00 93.06 72 VAL A N 1
ATOM 570 C CA . VAL A 1 72 ? -3.872 -7.047 -1.481 1.00 93.06 72 VAL A CA 1
ATOM 571 C C . VAL A 1 72 ? -5.183 -7.653 -0.994 1.00 93.06 72 VAL A C 1
ATOM 573 O O . VAL A 1 72 ? -5.418 -7.720 0.211 1.00 93.06 72 VAL A O 1
ATOM 576 N N . ARG A 1 73 ? -6.006 -8.174 -1.912 1.00 90.88 73 ARG A N 1
ATOM 577 C CA . ARG A 1 73 ? -7.266 -8.838 -1.562 1.00 90.88 73 ARG A CA 1
ATOM 578 C C . ARG A 1 73 ? -7.050 -10.072 -0.685 1.00 90.88 73 ARG A C 1
ATOM 580 O O . ARG A 1 73 ? -7.844 -10.311 0.215 1.00 90.88 73 ARG A O 1
ATOM 587 N N . TYR A 1 74 ? -6.009 -10.859 -0.947 1.00 91.00 74 TYR A N 1
ATOM 588 C CA . TYR A 1 74 ? -5.695 -12.043 -0.146 1.00 91.00 74 TYR A CA 1
ATOM 589 C C . TYR A 1 74 ? -5.049 -11.692 1.201 1.00 91.00 74 TYR A C 1
ATOM 591 O O . TYR A 1 74 ? -5.287 -12.374 2.195 1.00 91.00 74 TYR A O 1
ATOM 599 N N . ALA A 1 75 ? -4.223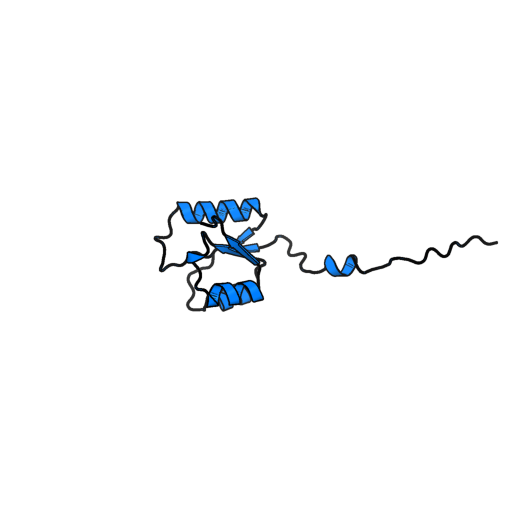 -10.644 1.232 1.00 89.56 75 ALA A N 1
ATOM 600 C CA . ALA A 1 75 ? -3.584 -10.146 2.447 1.00 89.56 75 ALA A CA 1
ATOM 601 C C . ALA A 1 75 ? -4.577 -9.455 3.387 1.00 89.56 75 ALA A C 1
ATOM 603 O O . ALA A 1 75 ? -4.287 -9.357 4.579 1.00 89.56 75 ALA A O 1
ATOM 604 N N . ASP A 1 76 ? -5.726 -9.025 2.853 1.00 90.06 76 ASP A N 1
ATOM 605 C CA . ASP A 1 76 ? -6.843 -8.476 3.614 1.00 90.06 76 ASP A CA 1
ATOM 606 C C . ASP A 1 76 ? -6.370 -7.290 4.469 1.00 90.06 76 ASP A C 1
ATOM 608 O O . ASP A 1 76 ? -6.387 -7.323 5.694 1.00 90.06 76 ASP A O 1
ATOM 612 N N . VAL A 1 77 ? -5.797 -6.285 3.805 1.00 91.62 77 VAL A N 1
ATOM 613 C CA . VAL A 1 77 ? -5.179 -5.106 4.432 1.00 91.62 77 VAL A CA 1
ATOM 614 C C . VAL A 1 77 ? -6.090 -3.887 4.351 1.00 91.62 77 VAL A C 1
ATOM 616 O O . VAL A 1 77 ? -6.927 -3.784 3.457 1.00 91.62 77 VAL A O 1
ATOM 619 N N . ASP A 1 78 ? -5.881 -2.936 5.256 1.00 91.75 78 ASP A N 1
ATOM 620 C CA . ASP A 1 78 ? -6.690 -1.719 5.342 1.00 91.75 78 ASP A CA 1
ATOM 621 C C . ASP A 1 78 ? -6.241 -0.666 4.318 1.00 91.75 78 ASP A C 1
ATOM 623 O O . ASP A 1 78 ? -7.072 0.028 3.734 1.00 91.75 78 ASP A O 1
ATOM 627 N N . ALA A 1 79 ? -4.933 -0.589 4.052 1.00 94.69 79 ALA A N 1
ATOM 628 C CA . ALA A 1 79 ? -4.357 0.352 3.094 1.00 94.69 79 ALA A CA 1
ATOM 629 C C . ALA A 1 79 ? -3.201 -0.256 2.287 1.00 94.69 79 ALA A C 1
ATOM 631 O O . ALA A 1 79 ? -2.539 -1.205 2.713 1.00 94.69 79 ALA A O 1
ATOM 632 N N . VAL A 1 80 ? -2.885 0.352 1.149 1.00 95.56 80 VAL A N 1
ATOM 633 C CA . VAL A 1 80 ? -1.655 0.136 0.381 1.00 95.56 80 VAL A CA 1
ATOM 634 C C . VAL A 1 80 ? -0.827 1.410 0.436 1.00 95.56 80 VAL A C 1
ATOM 636 O O . VAL A 1 80 ? -1.312 2.480 0.083 1.00 95.56 80 VAL A O 1
ATOM 639 N N . ILE A 1 81 ? 0.434 1.300 0.856 1.00 95.06 81 ILE A N 1
ATOM 640 C CA . ILE A 1 81 ? 1.363 2.431 0.896 1.00 95.06 81 ILE A CA 1
ATOM 641 C C . ILE A 1 81 ? 2.415 2.267 -0.196 1.00 95.06 81 ILE A C 1
ATOM 643 O O . ILE A 1 81 ? 3.155 1.279 -0.211 1.00 95.06 81 ILE A O 1
ATOM 647 N N . VAL A 1 82 ? 2.521 3.281 -1.054 1.00 93.00 82 VAL A N 1
ATOM 648 C CA . VAL A 1 82 ? 3.529 3.381 -2.120 1.00 93.00 82 VAL A CA 1
ATOM 649 C C . VAL A 1 82 ? 4.409 4.628 -1.944 1.00 93.00 82 VAL A C 1
ATOM 651 O O . VAL A 1 82 ? 3.983 5.605 -1.316 1.00 93.00 82 VAL A O 1
ATOM 654 N N . PRO A 1 83 ? 5.650 4.649 -2.469 1.00 90.31 83 PRO A N 1
ATOM 655 C CA . PRO A 1 83 ? 6.495 5.842 -2.408 1.00 90.31 83 PRO A CA 1
ATOM 656 C C . PRO A 1 83 ? 5.864 7.048 -3.118 1.00 90.31 83 PRO A C 1
ATOM 658 O O . PRO A 1 83 ? 5.847 8.145 -2.557 1.00 90.31 83 PRO A O 1
ATOM 661 N N . SER A 1 84 ? 5.311 6.824 -4.309 1.00 88.31 84 SER A N 1
ATOM 662 C CA . SER A 1 84 ? 4.609 7.807 -5.138 1.00 88.31 84 SER A CA 1
ATOM 663 C C . SER A 1 84 ? 3.612 7.095 -6.074 1.00 88.31 84 SER A C 1
ATOM 665 O O . SER A 1 84 ? 3.699 5.872 -6.247 1.00 88.31 84 SER A O 1
ATOM 667 N N . PRO A 1 85 ? 2.671 7.823 -6.706 1.00 87.62 85 PRO A N 1
ATOM 668 C CA . PRO A 1 85 ? 1.709 7.231 -7.638 1.00 87.62 85 PRO A CA 1
ATOM 669 C C . PRO A 1 85 ? 2.345 6.561 -8.860 1.00 87.62 85 PRO A C 1
ATOM 671 O O . PRO A 1 85 ? 1.708 5.718 -9.478 1.00 87.62 85 PRO A O 1
ATOM 674 N N . THR A 1 86 ? 3.584 6.913 -9.223 1.00 88.50 86 THR A N 1
ATOM 675 C CA . THR A 1 86 ? 4.250 6.368 -10.417 1.00 88.50 86 THR A CA 1
ATOM 676 C C . THR A 1 86 ? 4.560 4.878 -10.296 1.00 88.50 86 THR A C 1
ATOM 678 O O . THR A 1 86 ? 4.716 4.230 -11.320 1.00 88.50 86 THR A O 1
ATOM 681 N N . HIS A 1 87 ? 4.571 4.320 -9.079 1.00 87.75 87 HIS A N 1
ATOM 682 C CA . HIS A 1 87 ? 4.707 2.877 -8.826 1.00 87.75 87 HIS A CA 1
ATOM 683 C C . HIS A 1 87 ? 3.427 2.071 -9.103 1.00 87.75 87 HIS A C 1
ATOM 685 O O . HIS A 1 87 ? 3.382 0.868 -8.830 1.00 87.75 87 HIS A O 1
ATOM 691 N N . LEU A 1 88 ? 2.366 2.729 -9.566 1.00 90.19 88 LEU A N 1
ATOM 692 C CA . LEU A 1 88 ? 1.103 2.108 -9.926 1.00 90.19 88 LEU A CA 1
ATOM 693 C C . LEU A 1 88 ? 0.729 2.548 -11.336 1.00 90.19 88 LEU A C 1
ATOM 695 O O . LEU A 1 88 ? 0.713 3.740 -11.651 1.00 90.19 88 LEU A O 1
ATOM 699 N N . ASP A 1 89 ? 0.364 1.590 -12.183 1.00 90.62 89 ASP A N 1
ATOM 700 C CA . ASP A 1 89 ? -0.327 1.948 -13.416 1.00 90.62 89 ASP A CA 1
ATOM 701 C C . ASP A 1 89 ? -1.758 2.444 -13.110 1.00 90.62 89 ASP A C 1
ATOM 703 O O . ASP A 1 89 ? -2.316 2.215 -12.032 1.00 90.62 89 ASP A O 1
ATOM 707 N N . VAL A 1 90 ? -2.377 3.148 -14.061 1.00 91.19 90 VAL A N 1
ATOM 708 C CA . VAL A 1 90 ? -3.707 3.760 -13.869 1.00 91.19 90 VAL A CA 1
ATOM 709 C C . VAL A 1 90 ? -4.788 2.715 -13.559 1.00 91.19 90 VAL A C 1
ATOM 711 O O . VAL A 1 90 ? -5.714 2.989 -12.793 1.00 91.19 90 VAL A O 1
ATOM 714 N N . VAL A 1 91 ? -4.680 1.517 -14.136 1.00 93.00 91 VAL A N 1
ATOM 715 C CA . VAL A 1 91 ? -5.646 0.430 -13.934 1.00 93.00 91 VAL A CA 1
ATOM 716 C C . VAL A 1 91 ? -5.463 -0.185 -12.546 1.00 93.00 91 VAL A C 1
ATOM 718 O O . VAL A 1 91 ? -6.451 -0.418 -11.851 1.00 93.00 91 VAL A O 1
ATOM 721 N N . GLN A 1 92 ? -4.219 -0.394 -12.116 1.00 92.44 92 GLN A N 1
ATOM 722 C CA . GLN A 1 92 ? -3.857 -0.872 -10.785 1.00 92.44 92 GLN A CA 1
ATOM 723 C C . GLN A 1 92 ? -4.315 0.099 -9.705 1.00 92.44 92 GLN A C 1
ATOM 725 O O . GLN A 1 92 ? -4.986 -0.325 -8.767 1.00 92.44 92 GLN A O 1
ATOM 730 N N . LEU A 1 93 ? -4.005 1.390 -9.849 1.00 93.31 93 LEU A N 1
ATOM 731 C CA . LEU A 1 93 ? -4.423 2.414 -8.896 1.00 93.31 93 LEU A CA 1
ATOM 732 C C . LEU A 1 93 ? -5.948 2.430 -8.752 1.00 93.31 93 LEU A C 1
ATOM 734 O O . LEU A 1 93 ? -6.458 2.358 -7.637 1.00 93.31 93 LEU A O 1
ATOM 738 N N . HIS A 1 94 ? -6.676 2.453 -9.873 1.00 94.12 94 HIS A N 1
ATOM 739 C CA . HIS A 1 94 ? -8.137 2.427 -9.848 1.00 94.12 94 HIS A CA 1
ATOM 740 C C . HIS A 1 94 ? -8.681 1.172 -9.153 1.00 94.12 94 HIS A C 1
ATOM 742 O O . HIS A 1 94 ? -9.558 1.272 -8.298 1.00 94.12 94 HIS A O 1
ATOM 748 N N . ALA A 1 95 ? -8.141 -0.004 -9.481 1.00 94.12 95 ALA A N 1
ATOM 749 C CA . ALA A 1 95 ? -8.577 -1.261 -8.889 1.00 94.12 95 ALA A CA 1
ATOM 750 C C . ALA A 1 95 ? -8.298 -1.333 -7.379 1.00 94.12 95 ALA A C 1
ATOM 752 O O . ALA A 1 95 ? -9.143 -1.831 -6.636 1.00 94.12 95 ALA A O 1
ATOM 753 N N . LEU A 1 96 ? -7.152 -0.817 -6.922 1.00 94.62 96 LEU A N 1
ATOM 754 C CA . LEU A 1 96 ? -6.808 -0.742 -5.502 1.00 94.62 96 LEU A CA 1
ATOM 755 C C . LEU A 1 96 ? -7.749 0.192 -4.746 1.00 94.62 96 LEU A C 1
ATOM 757 O O . LEU A 1 96 ? -8.322 -0.228 -3.749 1.00 94.62 96 LEU A O 1
ATOM 761 N N . MET A 1 97 ? -7.998 1.395 -5.269 1.00 93.69 97 MET A N 1
ATOM 762 C CA . MET A 1 97 ? -8.924 2.359 -4.658 1.00 93.69 97 MET A CA 1
ATOM 763 C C . MET A 1 97 ? -10.359 1.824 -4.523 1.00 93.69 97 MET A C 1
ATOM 765 O O . MET A 1 97 ? -11.136 2.330 -3.719 1.00 93.69 97 MET A O 1
ATOM 769 N N . CYS A 1 98 ? -10.746 0.814 -5.308 1.00 94.06 98 CYS A N 1
ATOM 770 C CA . CYS A 1 98 ? -12.045 0.158 -5.166 1.00 94.06 98 CYS A CA 1
ATOM 771 C C . CYS A 1 98 ? -12.116 -0.847 -4.005 1.00 94.06 98 CYS A C 1
ATOM 773 O O . CYS A 1 98 ? -13.219 -1.276 -3.666 1.00 94.06 98 CYS A O 1
ATOM 775 N N . ILE A 1 99 ? -10.981 -1.272 -3.441 1.00 92.81 99 ILE A N 1
ATOM 776 C CA . ILE A 1 99 ? -10.926 -2.338 -2.428 1.00 92.81 99 ILE A CA 1
ATOM 777 C C . ILE A 1 99 ? -10.199 -1.944 -1.138 1.00 92.81 99 ILE A C 1
ATOM 779 O O . ILE A 1 99 ? -10.413 -2.601 -0.127 1.00 92.81 99 ILE A O 1
ATOM 783 N N . THR A 1 100 ? -9.343 -0.924 -1.164 1.00 94.00 100 THR A N 1
ATOM 784 C CA . THR A 1 100 ? -8.509 -0.487 -0.037 1.00 94.00 100 THR A CA 1
ATOM 785 C C . THR A 1 100 ? -8.109 0.978 -0.218 1.00 94.00 100 THR A C 1
ATOM 787 O O . THR A 1 100 ? -8.138 1.499 -1.338 1.00 94.00 100 THR A O 1
ATOM 790 N N . ASP A 1 101 ? -7.704 1.639 0.863 1.00 93.88 101 ASP A N 1
ATOM 791 C CA . ASP A 1 101 ? -7.136 2.981 0.775 1.00 93.88 101 ASP A CA 1
ATOM 792 C C . ASP A 1 101 ? -5.742 2.931 0.134 1.00 93.88 101 ASP A C 1
ATOM 794 O O . ASP A 1 101 ? -4.968 1.998 0.354 1.00 93.88 101 ASP A O 1
ATOM 798 N N . VAL A 1 102 ? -5.399 3.933 -0.677 1.00 93.88 102 VAL A N 1
ATOM 799 C CA . VAL A 1 102 ? -4.073 4.039 -1.302 1.00 93.88 102 VAL A CA 1
ATOM 800 C C . VAL A 1 102 ? -3.403 5.313 -0.822 1.00 93.88 102 VAL A C 1
ATOM 802 O O . VAL A 1 102 ? -3.878 6.414 -1.082 1.00 93.88 102 VAL A O 1
ATOM 805 N N . GLU A 1 103 ? -2.266 5.149 -0.159 1.00 93.69 103 GLU A N 1
ATOM 806 C CA . GLU A 1 103 ? -1.535 6.219 0.503 1.00 93.69 103 GLU A CA 1
ATOM 807 C C . GLU A 1 103 ? -0.142 6.381 -0.112 1.00 93.69 103 GLU A C 1
ATOM 809 O O . GLU A 1 103 ? 0.568 5.406 -0.375 1.00 93.69 103 GLU A O 1
ATOM 814 N N . THR A 1 104 ? 0.283 7.625 -0.333 1.00 91.19 104 THR A N 1
ATOM 815 C CA . THR A 1 104 ? 1.542 7.925 -1.035 1.00 91.19 104 THR A CA 1
ATOM 816 C C . THR A 1 104 ? 2.481 8.761 -0.179 1.00 91.19 104 THR A C 1
ATOM 818 O O . THR A 1 104 ? 2.086 9.815 0.320 1.00 91.19 104 THR A O 1
ATOM 821 N N . ALA A 1 105 ? 3.737 8.331 -0.020 1.00 85.38 105 ALA A N 1
ATOM 822 C CA . ALA A 1 105 ? 4.700 9.018 0.852 1.00 85.38 105 ALA A CA 1
ATOM 823 C C . ALA A 1 105 ? 5.159 10.384 0.311 1.00 85.38 105 ALA A C 1
ATOM 825 O O . ALA A 1 105 ? 5.479 11.279 1.096 1.00 85.38 105 ALA A O 1
ATOM 826 N N . CYS A 1 106 ? 5.171 10.550 -1.010 1.00 79.06 106 CYS A N 1
ATOM 827 C CA . CYS A 1 106 ? 5.308 11.834 -1.681 1.00 79.06 106 CYS A CA 1
ATOM 828 C C . CYS A 1 106 ? 4.315 11.901 -2.851 1.00 79.06 106 CYS A C 1
ATOM 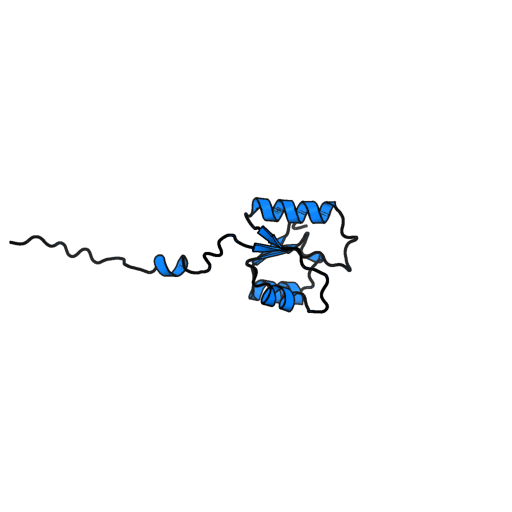830 O O . CYS A 1 106 ? 4.475 11.142 -3.809 1.00 79.06 106 CYS A O 1
ATOM 832 N N . PRO A 1 107 ? 3.326 12.808 -2.820 1.00 60.38 107 PRO A N 1
ATOM 833 C CA . PRO A 1 107 ? 2.766 13.318 -4.059 1.00 60.38 107 PRO A CA 1
ATOM 834 C C . PRO A 1 107 ? 3.849 14.195 -4.701 1.00 60.38 107 PRO A C 1
ATOM 836 O O . PRO A 1 107 ? 4.428 15.045 -4.019 1.00 60.38 107 PRO A O 1
ATOM 839 N N . GLU A 1 108 ? 4.205 13.932 -5.954 1.00 57.66 108 GLU A N 1
ATOM 840 C CA . GLU A 1 108 ? 5.071 14.849 -6.710 1.00 57.66 108 GLU A CA 1
ATOM 841 C C . GLU A 1 108 ? 4.359 16.174 -7.007 1.00 57.66 108 GLU A C 1
ATOM 843 O O . GLU A 1 108 ? 3.117 16.151 -7.187 1.00 57.66 108 GLU A O 1
#

Sequence (108 aa):
MDSASLGGSAFRNDELEVARDMRAYPTAFAWIDPVIGDWSDLEIVRVRRLARQLGFRLYWPAPSALPLVDQVRYADVDAVIVPSPTHLDVVQLHALMCITDVETACPE